Protein AF-X1JYZ8-F1 (afdb_monomer)

Sequence (135 aa):
DDIYIYSDSKQGFYNLKFRASNIRSWTINNLKQEKVLHQLKKQFTETPDASLYFVTQSSCPIFGEVLPRGSSCTSREELEIVLKANKYIEEWNKLQDLLGFSDDEMLRFAKQVKFKHVIDTEEIKDLTVQKLQGA

pLDDT: mean 82.48, std 16.53, range [41.22, 97.25]

Structure (mmCIF, N/CA/C/O backbone):
data_AF-X1JYZ8-F1
#
_entry.id   AF-X1JYZ8-F1
#
loop_
_atom_site.group_PDB
_atom_site.id
_atom_site.type_symbol
_atom_site.label_atom_id
_atom_site.label_alt_id
_atom_site.label_comp_id
_atom_site.label_asym_id
_atom_site.label_entity_id
_atom_site.label_seq_id
_atom_site.pdbx_PDB_ins_code
_atom_site.Cartn_x
_atom_site.Cartn_y
_atom_site.Cartn_z
_atom_site.occupancy
_atom_site.B_iso_or_equiv
_atom_site.auth_seq_id
_atom_site.auth_comp_id
_atom_site.auth_asym_id
_atom_site.auth_atom_id
_atom_site.pdbx_PDB_model_num
ATOM 1 N N . ASP A 1 1 ? -1.926 -5.231 -18.100 1.00 48.00 1 ASP A N 1
ATOM 2 C CA . ASP A 1 1 ? -2.409 -6.617 -18.052 1.00 48.00 1 ASP A CA 1
ATOM 3 C C . ASP A 1 1 ? -2.679 -6.985 -16.609 1.00 48.00 1 ASP A C 1
ATOM 5 O O . ASP A 1 1 ? -1.757 -6.964 -15.801 1.00 48.00 1 ASP A O 1
ATOM 9 N N . ASP A 1 2 ? -3.945 -7.227 -16.275 1.00 53.44 2 ASP A N 1
ATOM 10 C CA . ASP A 1 2 ? -4.348 -7.701 -14.951 1.00 53.44 2 ASP A CA 1
ATOM 11 C C . ASP A 1 2 ? -4.591 -9.211 -15.057 1.00 53.44 2 ASP A C 1
ATOM 13 O O . ASP A 1 2 ? -5.393 -9.649 -15.885 1.00 53.44 2 ASP A O 1
ATOM 17 N N . ILE A 1 3 ? -3.873 -10.014 -14.265 1.00 58.00 3 ILE A N 1
ATOM 18 C CA . ILE A 1 3 ? -4.079 -11.468 -14.212 1.00 58.00 3 ILE A CA 1
ATOM 19 C C . ILE A 1 3 ? -4.867 -11.807 -12.950 1.00 58.00 3 ILE A C 1
ATOM 21 O O . ILE A 1 3 ? -4.494 -11.440 -11.833 1.00 58.00 3 ILE A O 1
ATOM 25 N N . TYR A 1 4 ? -5.955 -12.542 -13.146 1.00 53.72 4 TYR A N 1
ATOM 26 C CA . TYR A 1 4 ? -6.809 -13.060 -12.088 1.00 53.72 4 TYR A CA 1
ATOM 27 C C . TYR A 1 4 ? -6.446 -14.524 -11.869 1.00 53.72 4 TYR A C 1
ATOM 29 O O . TYR A 1 4 ? -6.567 -15.331 -12.791 1.00 53.72 4 TYR A O 1
ATOM 37 N N . ILE A 1 5 ? -5.980 -14.867 -10.669 1.00 54.53 5 ILE A N 1
ATOM 38 C CA . ILE A 1 5 ? -5.666 -16.254 -10.322 1.00 54.53 5 ILE A CA 1
ATOM 39 C C . ILE A 1 5 ? -6.627 -16.696 -9.223 1.00 54.53 5 ILE A C 1
ATOM 41 O O . ILE A 1 5 ? -6.613 -16.160 -8.112 1.00 54.53 5 ILE A O 1
ATOM 45 N N . TYR A 1 6 ? -7.450 -17.692 -9.542 1.00 46.88 6 TYR A N 1
ATOM 46 C CA . TYR A 1 6 ? -8.181 -18.476 -8.556 1.00 46.88 6 TYR A CA 1
ATOM 47 C C . TYR A 1 6 ? -7.294 -19.654 -8.142 1.00 46.88 6 TYR A C 1
ATOM 49 O O . TYR A 1 6 ? -6.865 -20.435 -8.986 1.00 46.88 6 TYR A O 1
ATOM 57 N N . SER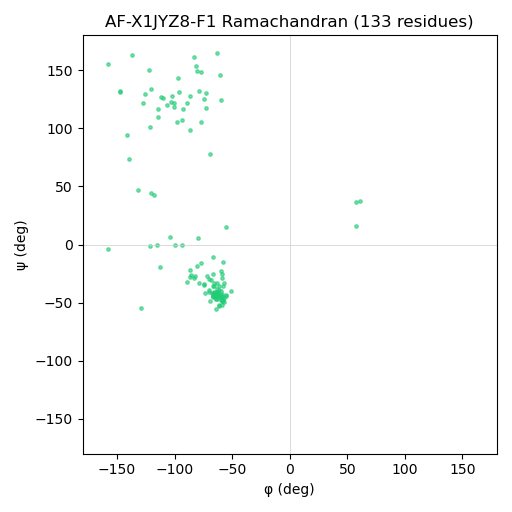 A 1 7 ? -6.992 -19.761 -6.849 1.00 41.22 7 SER A N 1
ATOM 58 C CA . SER A 1 7 ? -6.446 -20.982 -6.245 1.00 41.22 7 SER A CA 1
ATOM 59 C C . SER A 1 7 ? -7.385 -21.415 -5.125 1.00 41.2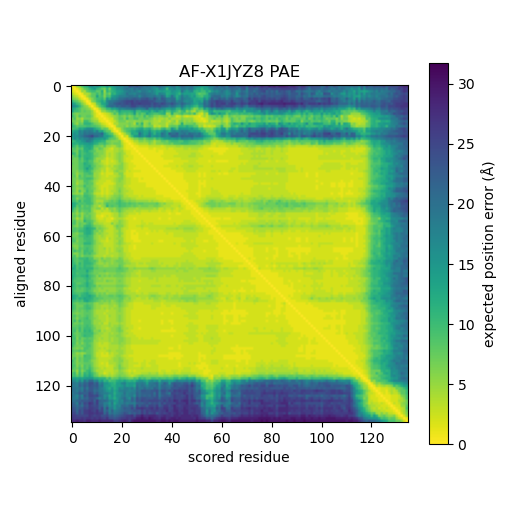2 7 SER A C 1
ATOM 61 O O . SER A 1 7 ? -8.022 -20.545 -4.527 1.00 41.22 7 SER A O 1
ATOM 63 N N . ASP A 1 8 ? -7.461 -22.721 -4.858 1.00 42.22 8 ASP A N 1
ATOM 64 C CA . ASP A 1 8 ? -8.522 -23.462 -4.139 1.00 42.22 8 ASP A CA 1
ATOM 65 C C . ASP A 1 8 ? -8.898 -23.012 -2.704 1.00 42.22 8 ASP A C 1
ATOM 67 O O . ASP A 1 8 ? -9.589 -23.728 -1.985 1.00 42.22 8 ASP A O 1
ATOM 71 N N . SER A 1 9 ? -8.501 -21.823 -2.247 1.00 55.47 9 SER A N 1
ATOM 72 C CA . SER A 1 9 ? -9.090 -21.182 -1.058 1.00 55.47 9 SER A CA 1
ATOM 73 C C . SER A 1 9 ? -8.925 -19.655 -0.954 1.00 55.47 9 SER A C 1
ATOM 75 O O . SER A 1 9 ? -9.461 -19.075 -0.011 1.00 55.47 9 SER A O 1
ATOM 77 N N . LYS A 1 10 ? -8.214 -18.967 -1.869 1.00 59.41 10 LYS A N 1
ATOM 78 C CA . LYS A 1 10 ? -8.002 -17.501 -1.802 1.00 59.41 10 LYS A CA 1
ATOM 79 C C . LYS A 1 10 ? -7.904 -16.864 -3.190 1.00 59.41 10 LYS A C 1
ATOM 81 O O . LYS A 1 10 ? -7.147 -17.328 -4.044 1.00 59.41 10 LYS A O 1
ATOM 86 N N . GLN A 1 11 ? -8.644 -15.772 -3.388 1.00 72.31 11 GLN A N 1
ATOM 87 C CA . GLN A 1 11 ? -8.624 -14.972 -4.614 1.00 72.31 11 GLN A CA 1
ATOM 88 C C . GLN A 1 11 ? -7.390 -14.056 -4.628 1.00 72.31 11 GLN A C 1
ATOM 90 O O . GLN A 1 11 ? -7.087 -13.394 -3.632 1.00 72.31 11 GLN A O 1
ATOM 95 N N . GLY A 1 12 ? -6.654 -14.038 -5.742 1.00 73.25 12 GLY A N 1
ATOM 96 C CA . GLY A 1 12 ? -5.473 -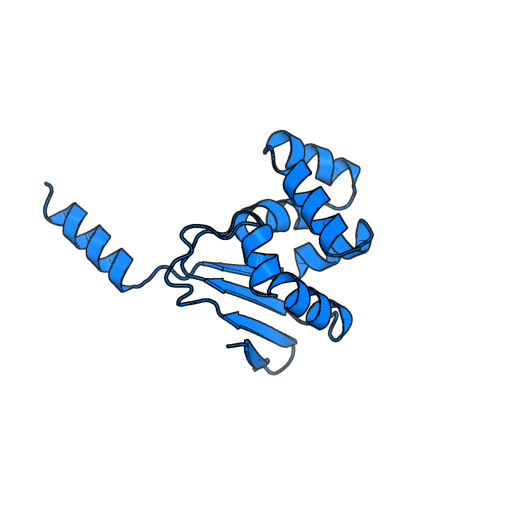13.195 -5.924 1.00 73.25 12 GLY A CA 1
ATOM 97 C C . GLY A 1 12 ? -5.582 -12.329 -7.176 1.00 73.25 12 GLY A C 1
ATOM 98 O O . GLY A 1 12 ? -5.837 -12.846 -8.265 1.00 73.25 12 GLY A O 1
ATOM 99 N N . PHE A 1 13 ? -5.343 -11.027 -7.033 1.00 77.38 13 PHE A N 1
ATOM 100 C CA . PHE A 1 13 ? -5.329 -10.078 -8.147 1.00 77.38 13 PHE A CA 1
ATOM 101 C C . PHE A 1 13 ? -3.908 -9.602 -8.413 1.00 77.38 13 PHE A C 1
ATOM 103 O O . PHE A 1 13 ? -3.244 -9.114 -7.504 1.00 77.38 13 PHE A O 1
ATOM 110 N N . TYR A 1 14 ? -3.440 -9.733 -9.652 1.00 77.25 14 TYR A N 1
ATOM 111 C CA . TYR A 1 14 ? -2.081 -9.368 -10.039 1.00 77.25 14 TYR A CA 1
ATOM 112 C C . TYR A 1 14 ? -2.101 -8.203 -11.021 1.00 77.25 14 TYR A C 1
ATOM 114 O O . TYR A 1 14 ? -2.471 -8.370 -12.181 1.00 77.25 14 TYR A O 1
ATOM 122 N N . ASN A 1 15 ? -1.650 -7.036 -10.565 1.00 76.12 15 ASN A N 1
ATOM 123 C CA . ASN A 1 15 ? -1.382 -5.888 -11.420 1.00 76.12 15 ASN A CA 1
ATOM 124 C C . ASN A 1 15 ? 0.050 -6.006 -11.958 1.00 76.12 15 ASN A C 1
ATOM 126 O O . ASN A 1 15 ? 1.022 -5.727 -11.243 1.00 76.12 15 ASN A O 1
ATOM 130 N N . LEU A 1 16 ? 0.181 -6.498 -13.193 1.00 74.69 16 LEU A N 1
ATOM 131 C CA . LEU A 1 16 ? 1.477 -6.729 -13.822 1.00 74.69 16 LEU A CA 1
ATOM 132 C C . LEU A 1 16 ? 1.896 -5.504 -14.636 1.00 74.69 16 LEU A C 1
ATOM 134 O O . LEU A 1 16 ? 1.284 -5.156 -15.649 1.00 74.69 16 LEU A O 1
ATOM 138 N N . LYS A 1 17 ? 3.004 -4.884 -14.228 1.00 77.81 17 LYS A N 1
ATOM 139 C CA . LYS A 1 17 ? 3.668 -3.795 -14.956 1.00 77.81 17 LYS A CA 1
ATOM 140 C C . LYS A 1 17 ? 5.108 -4.172 -15.321 1.00 77.81 17 LYS A C 1
ATOM 142 O O . LYS A 1 17 ? 6.034 -3.379 -15.182 1.00 77.81 17 LYS A O 1
ATOM 147 N N . PHE A 1 18 ? 5.281 -5.402 -15.811 1.00 59.25 18 PHE A N 1
ATOM 148 C CA . PHE A 1 18 ? 6.572 -6.022 -16.142 1.00 59.25 18 PHE A CA 1
ATOM 149 C C . PHE A 1 18 ? 7.384 -5.258 -17.207 1.00 59.25 18 PHE A C 1
ATOM 151 O O . PHE A 1 18 ? 8.598 -5.371 -17.234 1.00 59.25 18 PHE A O 1
ATOM 158 N N . ARG A 1 19 ? 6.738 -4.444 -18.056 1.00 52.59 19 ARG A N 1
ATOM 159 C CA . ARG A 1 19 ? 7.389 -3.639 -19.108 1.00 52.59 19 ARG A CA 1
ATOM 160 C C . ARG A 1 19 ? 6.922 -2.186 -19.114 1.00 52.59 19 ARG A C 1
ATOM 162 O O . ARG A 1 19 ? 6.578 -1.651 -20.167 1.00 52.59 19 ARG A O 1
ATOM 169 N N . ALA A 1 20 ? 6.868 -1.526 -17.959 1.00 58.78 20 ALA A N 1
ATOM 170 C CA . ALA A 1 20 ? 6.731 -0.070 -17.953 1.00 58.78 20 ALA A CA 1
ATOM 171 C C . ALA A 1 20 ? 8.041 0.553 -18.472 1.00 58.78 20 ALA A C 1
ATOM 173 O O . ALA A 1 20 ? 8.883 0.986 -17.691 1.00 58.78 20 ALA A O 1
ATOM 174 N N . SER A 1 21 ? 8.230 0.539 -19.797 1.00 55.38 21 SER A N 1
ATOM 175 C CA . SER A 1 21 ? 9.523 0.658 -20.493 1.00 55.38 21 SER A CA 1
ATOM 176 C C . SER A 1 21 ? 10.322 1.927 -20.183 1.00 55.38 21 SER A C 1
ATOM 178 O O . SER A 1 21 ? 11.513 1.976 -20.465 1.00 55.38 21 SER A O 1
ATOM 180 N N . ASN A 1 22 ? 9.691 2.939 -19.579 1.00 67.69 22 ASN A N 1
ATOM 181 C CA . ASN A 1 22 ? 10.307 4.233 -19.286 1.00 67.69 22 ASN A CA 1
ATOM 182 C C . ASN A 1 22 ? 10.303 4.597 -17.786 1.00 67.69 22 ASN A C 1
ATOM 184 O O . ASN A 1 22 ? 10.797 5.663 -17.418 1.00 67.69 22 ASN A O 1
ATOM 188 N N . ILE A 1 23 ? 9.745 3.758 -16.903 1.00 76.62 23 ILE A N 1
ATOM 189 C CA . ILE A 1 23 ? 9.641 4.065 -15.469 1.00 76.62 23 ILE A CA 1
ATOM 190 C C . ILE A 1 23 ? 10.795 3.387 -14.732 1.00 76.62 23 ILE A C 1
ATOM 192 O O . ILE A 1 23 ? 10.768 2.184 -14.506 1.00 76.62 23 ILE A O 1
ATOM 196 N N . ARG A 1 24 ? 11.802 4.159 -14.308 1.00 80.75 24 ARG A N 1
ATOM 197 C CA . ARG A 1 24 ? 12.906 3.643 -13.468 1.00 80.75 24 ARG A CA 1
ATOM 198 C C . ARG A 1 24 ? 12.479 3.394 -12.018 1.00 80.75 24 ARG A C 1
ATOM 200 O O . ARG A 1 24 ? 12.967 2.477 -11.362 1.00 80.75 24 ARG A O 1
ATOM 207 N N . SER A 1 25 ? 11.566 4.221 -11.517 1.00 87.50 25 SER A N 1
ATOM 208 C CA . SER A 1 25 ? 11.013 4.119 -10.171 1.00 87.50 25 SER A CA 1
ATOM 209 C C . SER A 1 25 ? 9.567 4.597 -10.167 1.00 87.50 25 SER A C 1
ATOM 211 O O . SER A 1 25 ? 9.248 5.654 -10.711 1.00 87.50 25 SER A O 1
ATOM 213 N N . TRP A 1 26 ? 8.685 3.806 -9.570 1.00 91.50 26 TRP A N 1
ATOM 214 C CA . TRP A 1 26 ? 7.270 4.105 -9.442 1.00 91.50 26 TRP A CA 1
ATOM 215 C C . TRP A 1 26 ? 7.037 5.132 -8.342 1.00 91.50 26 TRP A C 1
ATOM 217 O O . TRP A 1 26 ? 7.060 4.810 -7.152 1.00 91.50 26 TRP A O 1
ATOM 227 N N . THR A 1 27 ? 6.751 6.363 -8.756 1.00 92.50 27 THR A N 1
ATOM 228 C CA . THR A 1 27 ? 6.245 7.407 -7.861 1.00 92.50 27 THR A CA 1
ATOM 229 C C . THR A 1 27 ? 4.730 7.282 -7.676 1.00 92.50 27 THR A C 1
ATOM 231 O O . THR A 1 27 ? 4.040 6.703 -8.520 1.00 92.50 27 THR A O 1
ATOM 234 N N . ILE A 1 28 ? 4.179 7.894 -6.619 1.00 93.38 28 ILE A N 1
ATOM 235 C CA . ILE A 1 28 ? 2.720 8.005 -6.418 1.00 93.38 28 ILE A CA 1
ATOM 236 C C . ILE A 1 28 ? 2.025 8.561 -7.674 1.00 93.38 28 ILE A C 1
ATOM 238 O O . ILE A 1 28 ? 0.971 8.068 -8.075 1.00 93.38 28 ILE A O 1
ATOM 242 N N . ASN A 1 29 ? 2.635 9.549 -8.335 1.00 91.38 29 ASN A N 1
ATOM 243 C CA . ASN A 1 29 ? 2.082 10.152 -9.545 1.00 91.38 29 ASN A CA 1
ATOM 244 C C . ASN A 1 29 ? 1.994 9.146 -10.695 1.00 91.38 29 ASN A C 1
ATOM 246 O O . ASN A 1 29 ? 0.956 9.073 -11.350 1.00 91.38 29 ASN A O 1
ATOM 250 N N . ASN A 1 30 ? 3.033 8.334 -10.909 1.00 91.75 30 ASN A N 1
ATOM 251 C CA . ASN A 1 30 ? 2.998 7.305 -11.949 1.00 91.75 30 ASN A CA 1
ATOM 252 C C . ASN A 1 30 ? 1.957 6.229 -11.635 1.00 91.75 30 ASN A C 1
ATOM 254 O O . ASN A 1 30 ? 1.199 5.837 -12.515 1.00 91.75 30 ASN A O 1
ATOM 258 N N . LEU A 1 31 ? 1.856 5.807 -10.371 1.00 92.56 31 LEU A N 1
ATOM 259 C CA . LEU A 1 31 ? 0.845 4.840 -9.935 1.00 92.56 31 LEU A CA 1
ATOM 260 C C . LEU A 1 31 ? -0.586 5.358 -10.137 1.00 92.56 31 LEU A C 1
ATOM 262 O O . LEU A 1 31 ? -1.482 4.585 -10.481 1.00 92.56 31 LEU A O 1
ATOM 266 N N . LYS A 1 32 ? -0.804 6.664 -9.951 1.00 91.31 32 LYS A N 1
ATOM 267 C CA . LYS A 1 32 ? -2.080 7.330 -10.235 1.00 91.31 32 LYS A CA 1
ATOM 268 C C . LYS A 1 32 ? -2.362 7.404 -11.738 1.00 91.31 32 LYS A C 1
ATOM 270 O O . LYS A 1 32 ? -3.458 7.042 -12.156 1.00 91.31 32 LYS A O 1
ATOM 275 N N . GLN A 1 33 ? -1.394 7.855 -12.538 1.00 90.19 33 GLN A N 1
ATOM 276 C CA . GLN A 1 33 ? -1.519 7.985 -13.998 1.00 90.19 33 GLN A CA 1
ATOM 277 C C . GLN A 1 33 ? -1.836 6.641 -14.662 1.00 90.19 33 GLN A C 1
ATOM 279 O O . GLN A 1 33 ? -2.756 6.545 -15.469 1.00 90.19 33 GLN A O 1
ATOM 284 N N . GLU A 1 34 ? -1.139 5.590 -14.236 1.00 88.88 34 GLU A N 1
ATOM 285 C CA . GLU A 1 34 ? -1.310 4.218 -14.718 1.00 88.88 34 GLU A CA 1
ATOM 286 C C . GLU A 1 34 ? -2.513 3.494 -14.098 1.00 88.88 34 GLU A C 1
ATOM 288 O O . GLU A 1 34 ? -2.702 2.300 -14.333 1.00 88.88 34 GLU A O 1
ATOM 293 N N . LYS A 1 35 ? -3.317 4.206 -13.295 1.00 91.38 35 LYS A N 1
ATOM 294 C CA . LYS A 1 35 ? -4.522 3.719 -12.607 1.00 91.38 35 LYS A CA 1
ATOM 295 C C . LYS A 1 35 ? -4.292 2.526 -11.669 1.00 91.38 35 LYS A C 1
ATOM 297 O O . LYS A 1 35 ? -5.265 1.937 -11.206 1.00 91.38 35 LYS A O 1
ATOM 302 N N . VAL A 1 36 ? -3.044 2.230 -11.302 1.00 91.69 36 VAL A N 1
ATOM 303 C CA . VAL A 1 36 ? -2.680 1.124 -10.399 1.00 91.69 36 VAL A CA 1
ATOM 304 C C . VAL A 1 36 ? -3.363 1.292 -9.042 1.00 91.69 36 VAL A C 1
ATOM 306 O O . VAL A 1 36 ? -4.020 0.373 -8.562 1.00 91.69 36 VAL A O 1
ATOM 309 N N . LEU A 1 37 ? -3.280 2.490 -8.448 1.00 93.50 37 LEU A N 1
ATOM 310 C CA . LEU A 1 37 ? -3.918 2.768 -7.151 1.00 93.50 37 LEU A CA 1
ATOM 311 C C . LEU A 1 37 ? -5.439 2.607 -7.215 1.00 93.50 37 LEU A C 1
ATOM 313 O O . LEU A 1 37 ? -6.046 2.075 -6.292 1.00 93.50 37 LEU A O 1
ATOM 317 N N . HIS A 1 38 ? -6.051 3.039 -8.320 1.00 92.75 38 HIS A N 1
ATOM 318 C CA . HIS A 1 38 ? -7.491 2.923 -8.521 1.00 92.75 38 HIS A CA 1
ATOM 319 C C . HIS A 1 38 ? -7.930 1.458 -8.647 1.00 92.75 38 HIS A C 1
ATOM 321 O O . HIS A 1 38 ? -8.909 1.060 -8.023 1.00 92.75 38 HIS A O 1
ATOM 327 N N . GLN A 1 39 ? -7.190 0.650 -9.411 1.00 91.69 39 GLN A N 1
ATOM 328 C CA . GLN A 1 39 ? -7.468 -0.777 -9.577 1.00 91.69 39 GLN A CA 1
ATOM 329 C C . GLN A 1 39 ? -7.321 -1.538 -8.255 1.00 91.69 39 GLN A C 1
ATOM 331 O O . GLN A 1 39 ? -8.225 -2.283 -7.885 1.00 91.69 39 GLN A O 1
ATOM 336 N N . LEU A 1 40 ? -6.236 -1.296 -7.511 1.00 92.38 40 LEU A N 1
ATOM 337 C CA . LEU A 1 40 ? -6.019 -1.918 -6.202 1.00 92.38 40 LEU A CA 1
ATOM 338 C C . LEU A 1 40 ? -7.090 -1.496 -5.193 1.00 92.38 40 LEU A C 1
ATOM 340 O O . LEU A 1 40 ? -7.615 -2.347 -4.483 1.00 92.38 40 LEU A O 1
ATOM 344 N N . LYS A 1 41 ? -7.466 -0.209 -5.159 1.00 94.50 41 LYS A N 1
ATOM 345 C CA . LYS A 1 41 ? -8.577 0.273 -4.326 1.00 94.50 41 LYS A CA 1
ATOM 346 C C . LYS A 1 41 ? -9.872 -0.458 -4.658 1.00 94.50 41 LYS A C 1
ATOM 348 O O . LYS A 1 41 ? -10.542 -0.941 -3.756 1.00 94.50 41 LYS A O 1
ATOM 353 N N . LYS A 1 42 ? -10.214 -0.541 -5.945 1.00 93.38 42 LYS A N 1
ATOM 354 C CA . LYS A 1 42 ? -11.436 -1.205 -6.402 1.00 93.38 42 LYS A CA 1
ATOM 355 C C . LYS A 1 42 ? -11.466 -2.673 -5.961 1.00 93.38 42 LYS A C 1
ATOM 357 O O . LYS A 1 42 ? -12.443 -3.108 -5.362 1.00 93.38 42 LYS A O 1
ATOM 362 N N . GLN A 1 43 ? -10.374 -3.404 -6.184 1.00 91.69 43 GLN A N 1
ATOM 363 C CA . GLN A 1 43 ? -10.254 -4.812 -5.789 1.00 91.69 43 GLN A CA 1
ATOM 364 C C . GLN A 1 43 ? -10.313 -4.992 -4.266 1.00 91.69 43 GLN A C 1
ATOM 366 O O . GLN A 1 43 ? -11.001 -5.887 -3.785 1.00 91.69 43 GLN A O 1
ATOM 371 N N . PHE A 1 44 ? -9.664 -4.112 -3.502 1.00 93.12 44 PHE A N 1
ATOM 372 C CA . PHE A 1 44 ? -9.760 -4.091 -2.041 1.00 93.12 44 PHE A CA 1
ATOM 373 C C . PHE A 1 44 ? -11.211 -3.947 -1.566 1.00 93.12 44 PHE A C 1
ATOM 375 O O . PHE A 1 44 ? -11.655 -4.681 -0.689 1.00 93.12 44 PHE A O 1
ATOM 382 N N . THR A 1 45 ? -11.968 -3.026 -2.170 1.00 91.75 45 THR A N 1
ATOM 383 C CA . THR 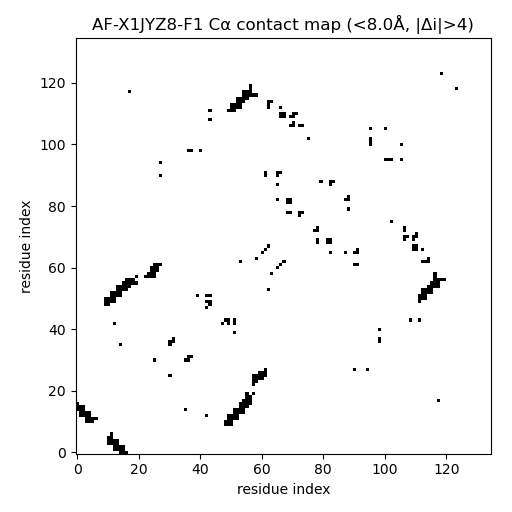A 1 45 ? -13.358 -2.767 -1.772 1.00 91.75 45 THR A CA 1
ATOM 384 C C . THR A 1 45 ? -14.334 -3.852 -2.222 1.00 91.75 45 THR A C 1
ATOM 386 O O . THR A 1 45 ? -15.295 -4.132 -1.513 1.00 91.75 45 THR A O 1
ATOM 389 N N . GLU A 1 46 ? -14.115 -4.458 -3.391 1.00 90.94 46 GLU A N 1
ATOM 390 C CA . GLU A 1 46 ? -15.016 -5.475 -3.955 1.00 90.94 46 GLU A CA 1
ATOM 391 C C . GLU A 1 46 ? -14.742 -6.874 -3.393 1.00 90.94 46 GLU A C 1
ATOM 393 O O . GLU A 1 46 ? -15.647 -7.702 -3.311 1.00 90.94 46 GLU A O 1
ATOM 398 N N . THR A 1 47 ? -13.497 -7.143 -3.000 1.00 88.38 47 THR A N 1
ATOM 399 C CA . THR A 1 47 ? -13.038 -8.461 -2.548 1.00 88.38 47 THR A CA 1
ATOM 400 C C . THR A 1 47 ? -12.097 -8.319 -1.349 1.00 88.38 47 THR A C 1
ATOM 402 O O . THR A 1 47 ? -10.888 -8.509 -1.481 1.00 88.38 47 THR A O 1
ATOM 405 N N . PRO A 1 48 ? -12.636 -7.992 -0.162 1.00 81.44 48 PRO A N 1
ATOM 406 C CA . PRO A 1 48 ? -11.841 -7.642 1.013 1.00 81.44 48 PRO A CA 1
ATOM 407 C C . PRO A 1 48 ? -11.011 -8.796 1.586 1.00 81.44 48 PRO A C 1
ATOM 409 O O . PRO A 1 48 ? -10.163 -8.545 2.427 1.00 81.44 48 PRO A O 1
ATOM 412 N N . ASP A 1 49 ? -11.206 -10.042 1.153 1.00 84.38 49 ASP A N 1
ATOM 413 C CA . ASP A 1 49 ? -10.378 -11.183 1.580 1.00 84.38 49 ASP A CA 1
ATOM 414 C C . ASP A 1 49 ? -9.297 -11.563 0.555 1.00 84.38 49 ASP A C 1
ATOM 416 O O . ASP A 1 49 ? -8.518 -12.501 0.761 1.00 84.38 49 ASP A O 1
ATOM 420 N N . ALA A 1 50 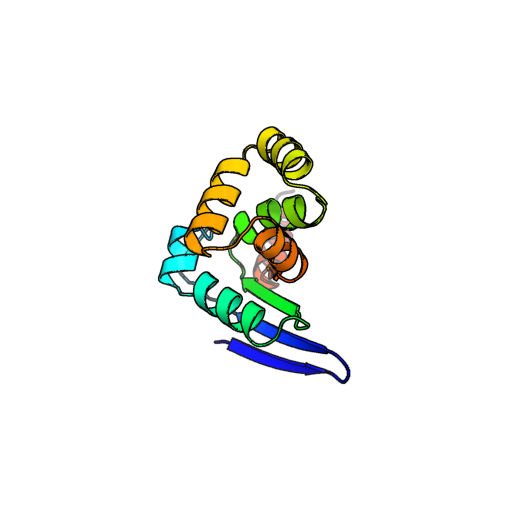? -9.237 -10.850 -0.572 1.00 85.50 50 ALA A N 1
ATOM 421 C CA . ALA A 1 50 ? -8.305 -11.155 -1.640 1.00 85.50 50 ALA A CA 1
ATOM 422 C C . ALA A 1 50 ? -6.898 -10.618 -1.366 1.00 85.50 50 ALA A C 1
ATOM 424 O O . ALA A 1 50 ? -6.688 -9.578 -0.745 1.00 85.50 50 ALA A O 1
ATOM 425 N N . SER A 1 51 ? -5.900 -11.328 -1.889 1.00 86.00 51 SER A N 1
ATOM 426 C CA . SER A 1 51 ? -4.524 -10.832 -1.913 1.00 86.00 51 SER A CA 1
ATOM 427 C C . SER A 1 51 ? -4.301 -9.978 -3.156 1.00 86.00 51 SER A C 1
ATOM 429 O O . SER A 1 51 ? -4.565 -10.420 -4.276 1.00 86.00 51 SER A O 1
ATOM 431 N N . LEU A 1 52 ? -3.788 -8.765 -2.966 1.00 91.31 52 LEU A N 1
ATOM 432 C CA . LEU A 1 52 ? -3.557 -7.814 -4.049 1.00 91.31 52 LEU A CA 1
ATOM 433 C C . LEU A 1 52 ? -2.061 -7.730 -4.331 1.00 91.31 52 LEU A C 1
ATOM 435 O O . LEU A 1 52 ? -1.287 -7.376 -3.450 1.00 91.31 52 LEU A O 1
ATOM 439 N N . TYR A 1 53 ? -1.631 -8.048 -5.543 1.00 88.12 53 TYR A N 1
ATOM 440 C CA . TYR A 1 53 ? -0.223 -8.073 -5.920 1.00 88.12 53 TYR A CA 1
ATOM 441 C C . TYR A 1 53 ? 0.092 -6.955 -6.904 1.00 88.12 53 TYR A C 1
ATOM 443 O O . TYR A 1 53 ? -0.508 -6.869 -7.974 1.00 88.12 53 TYR A O 1
ATOM 451 N N . PHE A 1 54 ? 1.098 -6.149 -6.575 1.00 90.38 54 PHE A N 1
ATOM 452 C CA . PHE A 1 54 ? 1.749 -5.266 -7.533 1.00 90.38 54 PHE A CA 1
ATOM 453 C C . PHE A 1 54 ? 3.090 -5.864 -7.950 1.00 90.38 54 PHE A C 1
ATOM 455 O O . PHE A 1 54 ? 3.940 -6.149 -7.099 1.00 90.38 54 PHE A O 1
ATOM 462 N N . VAL A 1 55 ? 3.266 -6.077 -9.255 1.00 87.38 55 VAL A N 1
ATOM 463 C CA . VAL A 1 55 ? 4.415 -6.802 -9.807 1.00 87.38 55 VAL A CA 1
ATOM 464 C C . VAL A 1 55 ? 5.097 -5.972 -10.888 1.00 87.38 55 VAL A C 1
ATOM 466 O O . VAL A 1 55 ? 4.479 -5.606 -11.889 1.00 87.38 55 VAL A O 1
ATOM 469 N N . THR A 1 56 ? 6.381 -5.679 -10.702 1.00 86.62 56 THR A N 1
ATOM 470 C CA . THR A 1 56 ? 7.168 -4.822 -11.606 1.00 86.62 56 THR A CA 1
ATOM 471 C C . THR A 1 56 ? 8.665 -5.096 -11.453 1.00 86.62 56 THR A C 1
ATOM 473 O O . THR A 1 56 ? 9.107 -5.536 -10.391 1.00 86.62 56 THR A O 1
ATOM 476 N N . GLN A 1 57 ? 9.441 -4.797 -12.497 1.00 84.00 57 GLN A N 1
ATOM 477 C CA . GLN A 1 57 ? 10.910 -4.778 -12.449 1.00 84.00 57 GLN A CA 1
ATOM 478 C C . GLN A 1 57 ? 11.459 -3.462 -11.880 1.00 84.00 57 GLN A C 1
ATOM 480 O O . GLN A 1 57 ? 12.532 -3.417 -11.291 1.00 84.00 57 GLN A O 1
ATOM 485 N N . SER A 1 58 ? 10.719 -2.364 -12.014 1.00 86.81 58 SER A N 1
ATOM 486 C CA . SER A 1 58 ? 11.134 -1.066 -11.478 1.00 86.81 58 SER A CA 1
ATOM 487 C C . SER A 1 58 ? 10.919 -0.981 -9.968 1.00 86.81 58 SER A C 1
ATOM 489 O O . SER A 1 58 ? 9.954 -1.538 -9.437 1.00 86.81 58 SER A O 1
ATOM 491 N N . SER A 1 59 ? 11.771 -0.217 -9.280 1.00 89.44 59 SER A N 1
ATOM 492 C CA . SER A 1 59 ? 11.597 0.040 -7.846 1.00 89.44 59 SER A CA 1
ATOM 493 C C . SER A 1 59 ? 10.261 0.734 -7.573 1.00 89.44 59 SER A C 1
ATOM 495 O O . SER A 1 59 ? 9.796 1.547 -8.371 1.00 89.44 59 SER A O 1
ATOM 497 N N . CYS A 1 60 ? 9.634 0.437 -6.439 1.00 92.56 60 CYS A N 1
ATOM 498 C CA . CYS A 1 60 ? 8.446 1.155 -5.995 1.00 92.56 60 CYS A CA 1
ATOM 499 C C . CYS A 1 60 ? 8.490 1.347 -4.478 1.00 92.56 60 CYS A C 1
ATOM 501 O O . CYS A 1 60 ? 8.047 0.459 -3.752 1.00 92.56 60 CYS A O 1
ATOM 503 N N . PRO A 1 61 ? 8.996 2.488 -3.979 1.00 93.94 61 PRO A N 1
ATOM 504 C CA . PRO A 1 61 ? 9.099 2.733 -2.540 1.00 93.94 61 PRO A CA 1
ATOM 505 C C . PRO A 1 61 ? 7.756 2.625 -1.808 1.00 93.94 61 PRO A C 1
ATOM 507 O O . PRO A 1 61 ? 7.704 2.138 -0.685 1.00 93.94 61 PRO A O 1
ATOM 510 N N . ILE A 1 62 ? 6.651 2.999 -2.462 1.00 95.69 62 ILE A N 1
ATOM 511 C CA . ILE A 1 62 ? 5.309 2.892 -1.879 1.00 95.69 62 ILE A CA 1
ATOM 512 C C . ILE A 1 62 ? 4.967 1.449 -1.496 1.00 95.69 62 ILE A C 1
ATOM 514 O O . ILE A 1 62 ? 4.587 1.189 -0.357 1.00 95.69 62 ILE A O 1
ATOM 518 N N . PHE A 1 63 ? 5.129 0.507 -2.425 1.00 94.75 63 PHE A N 1
ATOM 519 C CA . PHE A 1 63 ? 4.801 -0.898 -2.181 1.00 94.75 63 PHE A CA 1
ATOM 520 C C . PHE A 1 63 ? 5.944 -1.677 -1.518 1.00 94.75 63 PHE A C 1
ATOM 522 O O . PHE A 1 63 ? 5.682 -2.665 -0.839 1.00 94.75 63 PHE A O 1
ATOM 529 N N . GLY A 1 64 ? 7.193 -1.249 -1.709 1.00 93.31 64 GLY A N 1
ATOM 530 C CA . GLY A 1 64 ? 8.383 -1.916 -1.180 1.00 93.31 64 GLY A CA 1
ATOM 531 C C . GLY A 1 64 ? 8.771 -1.504 0.240 1.00 93.31 64 GLY A C 1
ATOM 532 O O . GLY A 1 64 ? 9.337 -2.318 0.956 1.00 93.31 64 GLY A O 1
ATOM 533 N N . GLU A 1 65 ? 8.445 -0.281 0.668 1.00 94.81 65 GLU A N 1
ATOM 534 C CA . GLU A 1 65 ? 8.873 0.262 1.967 1.00 94.81 65 GLU A CA 1
ATOM 535 C C . GLU A 1 65 ? 7.704 0.844 2.766 1.00 94.81 65 GLU A C 1
ATOM 537 O O . GLU A 1 65 ? 7.458 0.426 3.897 1.00 94.81 65 GLU A O 1
ATOM 542 N N . VAL A 1 66 ? 6.950 1.780 2.179 1.00 96.25 66 VAL A N 1
ATOM 543 C CA . VAL A 1 66 ? 5.933 2.564 2.902 1.00 96.25 66 VAL A CA 1
ATOM 544 C C . VAL A 1 66 ? 4.801 1.674 3.420 1.00 96.25 66 VAL A C 1
ATOM 546 O O . VAL A 1 66 ? 4.531 1.651 4.622 1.00 96.25 66 VAL A O 1
ATOM 549 N N . LEU A 1 67 ? 4.158 0.908 2.534 1.00 96.44 67 LEU A N 1
ATOM 550 C CA . LEU A 1 67 ? 3.055 0.028 2.919 1.00 96.44 67 LEU A CA 1
ATOM 551 C C . LEU A 1 67 ? 3.495 -1.128 3.827 1.00 96.44 67 LEU A C 1
ATOM 553 O O . LEU A 1 67 ? 2.832 -1.323 4.842 1.00 96.44 67 LEU A O 1
ATOM 557 N N . PRO A 1 68 ? 4.597 -1.860 3.559 1.00 95.50 68 PRO A N 1
ATOM 558 C CA . PRO A 1 68 ? 5.065 -2.905 4.467 1.00 95.50 68 PRO A CA 1
ATOM 559 C C . PRO A 1 68 ? 5.307 -2.402 5.893 1.00 95.50 68 PRO A C 1
ATOM 561 O O . PRO A 1 68 ? 4.843 -3.034 6.841 1.00 95.50 68 PRO A O 1
ATOM 564 N N . ARG A 1 69 ? 5.946 -1.236 6.054 1.00 95.31 69 ARG A N 1
ATOM 565 C CA . ARG A 1 69 ? 6.198 -0.636 7.374 1.00 95.31 69 ARG A CA 1
ATOM 566 C C . ARG A 1 69 ? 4.917 -0.208 8.076 1.00 95.31 69 ARG A C 1
ATOM 568 O O . ARG A 1 69 ? 4.762 -0.471 9.262 1.00 95.31 69 ARG A O 1
ATOM 575 N N . GLY A 1 70 ? 3.978 0.405 7.359 1.00 94.38 70 GLY A N 1
ATOM 576 C CA . GLY A 1 70 ? 2.678 0.733 7.947 1.00 94.38 70 GLY A CA 1
ATOM 577 C C . GLY A 1 70 ? 1.838 -0.510 8.258 1.00 94.38 70 GLY A C 1
ATOM 578 O O . GLY A 1 70 ? 1.094 -0.522 9.231 1.00 94.38 70 GLY A O 1
ATOM 579 N N . SER A 1 71 ? 1.992 -1.593 7.490 1.00 93.94 71 SER A N 1
ATOM 580 C CA . SER A 1 71 ? 1.233 -2.834 7.687 1.00 93.94 71 SER A CA 1
ATOM 581 C C . SER A 1 71 ? 1.560 -3.556 8.996 1.00 93.94 71 SER A C 1
ATOM 583 O O . SER A 1 71 ? 0.708 -4.284 9.508 1.00 93.94 71 SER A O 1
ATOM 585 N N . SER A 1 72 ? 2.761 -3.354 9.550 1.00 92.88 72 SER A N 1
ATOM 586 C CA . SER A 1 72 ? 3.131 -3.885 10.867 1.00 92.88 72 SER A CA 1
ATOM 587 C C . SER A 1 72 ? 2.531 -3.096 12.028 1.00 92.88 72 SER A C 1
ATOM 589 O O . SER A 1 72 ? 2.498 -3.615 13.138 1.00 92.88 72 SER A O 1
ATOM 591 N N . CYS A 1 73 ? 2.039 -1.881 11.783 1.00 94.06 73 CYS A N 1
ATOM 592 C CA . CYS A 1 73 ? 1.486 -1.030 12.826 1.00 94.06 73 CYS A CA 1
ATOM 593 C C . CYS A 1 73 ? 0.037 -1.405 13.166 1.00 94.06 73 CYS A C 1
ATOM 595 O O . CYS A 1 73 ? -0.731 -1.945 12.355 1.00 94.06 73 CYS A O 1
ATOM 597 N N . THR A 1 74 ? -0.336 -1.096 14.402 1.00 92.69 74 THR A N 1
ATOM 598 C CA . THR A 1 74 ? -1.660 -1.359 14.975 1.00 92.69 74 THR A CA 1
ATOM 599 C C . THR A 1 74 ? -2.442 -0.086 15.272 1.00 92.69 74 THR A C 1
ATOM 601 O O . THR A 1 74 ? -3.666 -0.143 15.355 1.00 92.69 74 THR A O 1
ATOM 604 N N . SER A 1 75 ? -1.761 1.058 15.373 1.00 91.94 75 SER A N 1
ATOM 605 C CA . SER A 1 75 ? -2.369 2.367 15.602 1.00 91.94 75 SER A CA 1
ATOM 606 C C . SER A 1 75 ? -1.741 3.450 14.725 1.00 91.94 75 SER A C 1
ATOM 608 O O . SER A 1 75 ? -0.631 3.299 14.202 1.00 91.94 75 SER A O 1
ATOM 610 N N . ARG A 1 76 ? -2.449 4.578 14.596 1.00 92.38 76 ARG A N 1
ATOM 611 C CA . ARG A 1 76 ? -1.942 5.773 13.914 1.00 92.38 76 ARG A CA 1
ATOM 612 C C . ARG A 1 76 ? -0.669 6.314 14.568 1.00 92.38 76 ARG A C 1
ATOM 614 O O . ARG A 1 76 ? 0.257 6.711 13.871 1.00 92.38 76 ARG A O 1
ATOM 621 N N . GLU A 1 77 ? -0.606 6.307 15.894 1.00 94.38 77 GLU A N 1
ATOM 622 C CA . GLU A 1 77 ? 0.542 6.807 16.661 1.00 94.38 77 GLU A CA 1
ATOM 623 C C . GLU A 1 77 ? 1.804 5.980 16.386 1.00 94.38 77 GLU A C 1
ATOM 625 O O . GLU A 1 77 ? 2.863 6.535 16.089 1.00 94.38 77 GLU A O 1
ATOM 630 N N . GLU A 1 78 ? 1.681 4.649 16.413 1.00 94.44 78 GLU A N 1
ATOM 631 C CA . GLU A 1 78 ? 2.772 3.731 16.079 1.00 94.44 78 GLU A CA 1
ATOM 632 C C . GLU A 1 78 ? 3.242 3.942 14.634 1.00 94.44 78 GLU A C 1
ATOM 634 O O . GLU A 1 78 ? 4.442 4.050 14.368 1.00 94.44 78 GLU A O 1
ATOM 639 N N . LEU A 1 79 ? 2.287 4.072 13.709 1.00 95.44 79 LEU A N 1
ATOM 640 C CA . LEU A 1 79 ? 2.556 4.335 12.302 1.00 95.44 79 LEU A CA 1
ATOM 641 C C . LEU A 1 79 ? 3.340 5.631 12.099 1.00 95.44 79 LEU A C 1
ATOM 643 O O . LEU A 1 79 ? 4.316 5.658 11.345 1.00 95.44 79 LEU A O 1
ATOM 647 N N . GLU A 1 80 ? 2.954 6.703 12.786 1.00 94.31 80 GLU A N 1
ATOM 648 C CA . GLU A 1 80 ? 3.673 7.966 12.700 1.00 94.31 80 GLU A CA 1
ATOM 649 C C . GLU A 1 80 ? 5.106 7.847 13.197 1.00 94.31 80 GLU A C 1
ATOM 651 O O . GLU A 1 80 ? 6.005 8.360 12.535 1.00 94.31 80 GLU A O 1
ATOM 656 N N . ILE A 1 81 ? 5.341 7.156 14.313 1.00 94.94 81 ILE A N 1
ATOM 657 C CA . ILE A 1 81 ? 6.690 6.943 14.848 1.00 94.94 81 ILE A CA 1
ATOM 658 C C . ILE A 1 81 ? 7.545 6.172 13.834 1.00 94.94 81 ILE A C 1
ATOM 660 O O . ILE A 1 81 ? 8.627 6.633 13.456 1.00 94.94 81 ILE A O 1
ATOM 664 N N . VAL A 1 82 ? 7.044 5.030 13.348 1.00 95.50 82 VAL A N 1
ATOM 665 C CA . VAL A 1 82 ? 7.767 4.151 12.417 1.00 95.50 82 VAL A CA 1
ATOM 666 C C . VAL A 1 82 ? 8.074 4.871 11.105 1.00 95.50 82 VAL A C 1
ATOM 668 O O . VAL A 1 82 ? 9.210 4.830 10.623 1.00 95.50 82 VAL A O 1
ATOM 671 N N . LEU A 1 83 ? 7.095 5.558 10.517 1.00 94.75 83 LEU A N 1
ATOM 672 C CA . LEU A 1 83 ? 7.277 6.197 9.216 1.00 94.75 83 LEU A CA 1
ATOM 673 C C . LEU A 1 83 ? 8.036 7.525 9.303 1.00 94.75 83 LEU A C 1
ATOM 675 O O . LEU A 1 83 ? 8.812 7.812 8.392 1.00 94.75 83 LEU A O 1
ATOM 679 N N . LYS A 1 84 ? 7.901 8.316 10.381 1.00 94.06 84 LYS A N 1
ATOM 680 C CA . LYS A 1 84 ? 8.715 9.534 10.584 1.00 94.06 84 LYS A CA 1
ATOM 681 C C . LYS A 1 84 ? 10.194 9.189 10.721 1.00 94.06 84 LYS A C 1
ATOM 683 O O . LYS A 1 84 ? 11.019 9.828 10.071 1.00 94.06 84 LYS A O 1
ATOM 688 N N . ALA A 1 85 ? 10.527 8.143 11.482 1.00 92.50 85 ALA A N 1
ATOM 689 C CA . ALA A 1 85 ? 11.909 7.682 11.640 1.00 92.50 85 ALA A CA 1
ATOM 690 C C . ALA A 1 85 ? 12.566 7.294 10.301 1.00 92.50 85 ALA A C 1
ATOM 692 O O . ALA A 1 85 ? 13.774 7.450 10.135 1.00 92.50 85 ALA A O 1
ATOM 693 N N . ASN A 1 86 ? 11.765 6.843 9.330 1.00 91.88 86 ASN A N 1
ATOM 694 C CA . ASN A 1 86 ? 12.222 6.427 8.002 1.00 91.88 86 ASN A CA 1
ATOM 695 C C . ASN A 1 86 ? 11.937 7.460 6.893 1.00 91.88 86 ASN A 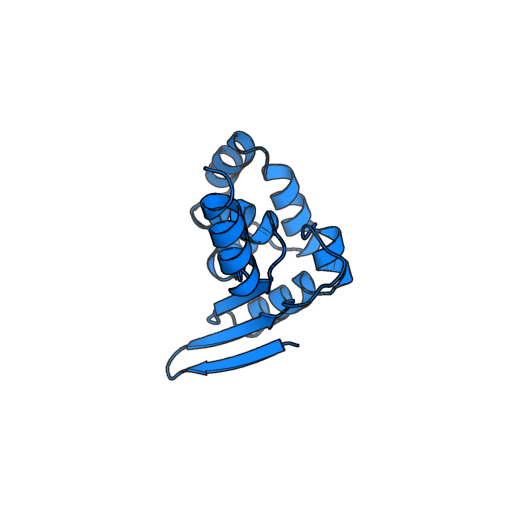C 1
ATOM 697 O O . ASN A 1 86 ? 12.186 7.173 5.727 1.00 91.88 86 ASN A O 1
ATOM 701 N N . LYS A 1 87 ? 11.447 8.662 7.237 1.00 94.62 87 LYS A N 1
ATOM 702 C CA . LYS A 1 87 ? 11.080 9.735 6.289 1.00 94.62 87 LYS A CA 1
ATOM 703 C C . LYS A 1 87 ? 10.021 9.331 5.244 1.00 94.62 87 LYS A C 1
ATOM 705 O O . LYS A 1 87 ? 10.096 9.777 4.108 1.00 94.62 87 LYS A O 1
ATOM 710 N N . TYR A 1 88 ? 9.041 8.512 5.633 1.00 95.62 88 TYR A N 1
ATOM 711 C CA . TYR A 1 88 ? 7.975 8.000 4.750 1.00 95.62 88 TYR A CA 1
ATOM 712 C C . TYR A 1 88 ? 6.559 8.471 5.108 1.00 95.62 88 TYR A C 1
ATOM 714 O O . TYR A 1 88 ? 5.580 8.072 4.472 1.00 95.62 88 TYR A O 1
ATOM 722 N N . ILE A 1 89 ? 6.413 9.273 6.166 1.00 96.06 89 ILE A N 1
ATOM 723 C CA . ILE A 1 89 ? 5.088 9.660 6.664 1.00 96.06 89 ILE A CA 1
ATOM 724 C C . ILE A 1 89 ? 4.321 10.537 5.665 1.00 96.06 89 ILE A C 1
ATOM 726 O O . ILE A 1 89 ? 3.101 10.434 5.557 1.00 96.06 89 ILE A O 1
ATOM 730 N N . GLU A 1 90 ? 5.019 11.378 4.900 1.00 96.00 90 GLU A N 1
ATOM 731 C CA . GLU A 1 90 ? 4.371 12.225 3.901 1.00 96.00 90 GLU A CA 1
ATOM 732 C C . GLU A 1 90 ? 3.839 11.406 2.728 1.00 96.00 90 GLU A C 1
ATOM 734 O O . GLU A 1 90 ? 2.745 11.671 2.237 1.00 96.00 90 GLU A O 1
ATOM 739 N N . GLU A 1 91 ? 4.595 10.411 2.270 1.00 96.00 91 GLU A N 1
ATOM 740 C CA . GLU A 1 91 ? 4.190 9.478 1.225 1.00 96.00 91 GLU A CA 1
ATOM 741 C C . GLU A 1 91 ? 2.971 8.667 1.655 1.00 96.00 91 GLU A C 1
ATOM 743 O O . GLU A 1 91 ? 2.055 8.484 0.854 1.00 96.00 91 GLU A O 1
ATOM 748 N N . TRP A 1 92 ? 2.936 8.228 2.916 1.00 97.06 92 TRP A N 1
ATOM 749 C CA . TRP A 1 92 ? 1.771 7.558 3.486 1.00 97.06 92 TRP A CA 1
ATOM 750 C C . TRP A 1 92 ? 0.540 8.462 3.478 1.00 97.06 92 TRP A C 1
ATOM 752 O O . TRP A 1 92 ? -0.486 8.070 2.930 1.00 97.06 92 TRP A O 1
ATOM 762 N N . ASN A 1 93 ? 0.649 9.679 4.019 1.00 96.50 93 ASN A N 1
ATOM 763 C CA . ASN A 1 93 ? -0.472 10.622 4.073 1.00 96.50 93 ASN A CA 1
ATOM 764 C C . ASN A 1 93 ? -0.978 10.965 2.661 1.00 96.50 93 ASN A C 1
ATOM 766 O O . ASN A 1 93 ? -2.171 10.877 2.395 1.00 96.50 93 ASN A O 1
ATOM 770 N N . LYS A 1 94 ? -0.072 11.242 1.712 1.00 96.69 94 LYS A N 1
ATOM 771 C CA . LYS A 1 94 ? -0.432 11.491 0.303 1.00 96.69 94 LYS A CA 1
ATOM 772 C C . LYS A 1 94 ? -1.170 10.303 -0.313 1.00 96.69 94 LYS A C 1
ATOM 774 O O . LYS A 1 94 ? -2.126 10.490 -1.062 1.00 96.69 94 LYS A O 1
ATOM 779 N N . LEU A 1 95 ? -0.712 9.081 -0.041 1.00 97.12 95 LEU A N 1
ATOM 780 C CA . LEU A 1 95 ? -1.353 7.869 -0.539 1.00 97.12 95 LEU A CA 1
ATOM 781 C C . LEU A 1 95 ? -2.743 7.674 0.078 1.00 97.12 95 LEU A C 1
ATOM 783 O O . LEU A 1 95 ? -3.687 7.376 -0.652 1.00 97.12 95 LEU A O 1
ATOM 787 N N . GLN A 1 96 ? -2.867 7.874 1.388 1.00 97.25 96 GLN A N 1
ATOM 788 C CA . GLN A 1 96 ? -4.124 7.796 2.124 1.00 97.25 96 GLN A CA 1
ATOM 789 C C . GLN A 1 96 ? -5.153 8.794 1.581 1.00 97.25 96 GLN A C 1
ATOM 791 O O . GLN A 1 96 ? -6.268 8.392 1.252 1.00 97.25 96 GLN A O 1
ATOM 796 N N . ASP A 1 97 ? -4.754 10.053 1.384 1.00 96.69 97 ASP A N 1
ATOM 797 C CA . ASP A 1 97 ? -5.607 11.104 0.820 1.00 96.69 97 ASP A CA 1
ATOM 798 C C . ASP A 1 97 ? -6.070 10.757 -0.601 1.00 96.69 97 ASP A C 1
ATOM 800 O O . ASP A 1 97 ? -7.242 10.908 -0.947 1.00 96.69 97 ASP A O 1
ATOM 804 N N . LEU A 1 98 ? -5.165 10.241 -1.440 1.00 95.56 98 LEU A N 1
ATOM 805 C CA . LEU A 1 98 ? -5.489 9.835 -2.811 1.00 95.56 98 LEU A CA 1
ATOM 806 C C . LEU A 1 98 ? -6.452 8.650 -2.871 1.00 95.56 98 LEU A C 1
ATOM 808 O O . LEU A 1 98 ? -7.272 8.565 -3.789 1.00 95.56 98 LEU A O 1
ATOM 812 N N . LEU A 1 99 ? -6.327 7.719 -1.929 1.00 95.94 99 LEU A N 1
ATOM 813 C CA . LEU A 1 99 ? -7.226 6.582 -1.805 1.00 95.94 99 LEU A CA 1
ATOM 814 C C . LEU A 1 99 ? -8.522 6.962 -1.083 1.00 95.94 99 LEU A C 1
ATOM 816 O O . LEU A 1 99 ? -9.514 6.259 -1.256 1.00 95.94 99 LEU A O 1
ATOM 820 N N . GLY A 1 100 ? -8.560 8.077 -0.350 1.00 96.50 100 GLY A N 1
ATOM 821 C CA . GLY A 1 100 ? -9.711 8.510 0.439 1.00 96.50 100 GLY A CA 1
ATOM 822 C C . GLY A 1 100 ? -10.079 7.505 1.530 1.00 96.50 100 GLY A C 1
ATOM 823 O O . GLY A 1 100 ? -11.261 7.237 1.724 1.00 96.50 100 GLY A O 1
ATOM 824 N N . PHE A 1 101 ? -9.075 6.890 2.156 1.00 96.38 101 PHE A N 1
ATOM 825 C CA . PHE A 1 101 ? -9.252 5.896 3.214 1.00 96.38 101 PHE A CA 1
ATOM 826 C C . PHE A 1 101 ? -9.113 6.528 4.599 1.00 96.38 101 PHE A C 1
ATOM 828 O O . PHE A 1 101 ? -8.252 7.379 4.833 1.00 96.38 101 PHE A O 1
ATOM 835 N N . SER A 1 102 ? -9.925 6.052 5.540 1.00 95.81 102 SER A N 1
ATOM 836 C CA . SER A 1 102 ? -9.670 6.229 6.972 1.00 95.81 102 SER A CA 1
ATOM 837 C C . SER A 1 102 ? -8.372 5.524 7.389 1.00 95.81 102 SER A C 1
ATOM 839 O O . SER A 1 102 ? -7.849 4.680 6.657 1.00 95.81 102 SER A O 1
ATOM 841 N N . ASP A 1 103 ? -7.841 5.849 8.570 1.00 94.25 103 ASP A N 1
ATOM 842 C CA . ASP A 1 103 ? -6.625 5.203 9.086 1.00 94.25 103 ASP A CA 1
ATOM 843 C C . ASP A 1 103 ? -6.774 3.671 9.150 1.00 94.25 103 ASP A C 1
ATOM 845 O O . ASP A 1 103 ? -5.887 2.940 8.703 1.00 94.25 103 ASP A O 1
ATOM 849 N N . ASP A 1 104 ? -7.925 3.180 9.617 1.00 93.81 104 ASP A N 1
ATOM 850 C CA . ASP A 1 104 ? -8.210 1.745 9.720 1.00 93.81 104 ASP A CA 1
ATOM 851 C C . ASP A 1 104 ? -8.270 1.059 8.350 1.00 93.81 104 ASP A C 1
ATOM 853 O 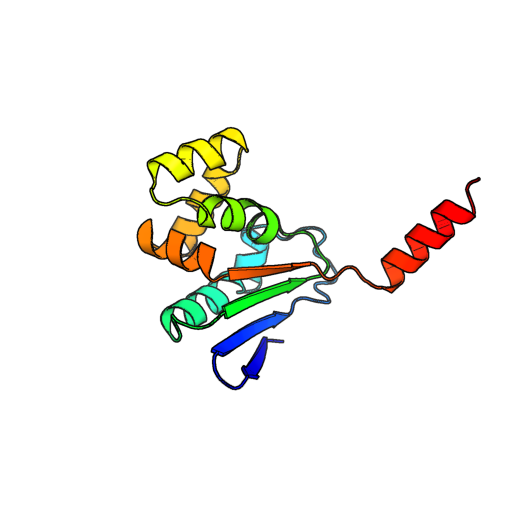O . ASP A 1 104 ? -7.700 -0.020 8.157 1.00 93.81 104 ASP A O 1
ATOM 857 N N . GLU A 1 105 ? -8.945 1.677 7.378 1.00 95.19 105 GLU A N 1
ATOM 858 C CA . GLU A 1 105 ? -8.998 1.169 6.005 1.00 95.19 105 GLU A CA 1
ATOM 859 C C . GLU A 1 105 ? -7.609 1.149 5.374 1.00 95.19 105 GLU A C 1
ATOM 861 O O . GLU A 1 105 ? -7.238 0.164 4.736 1.00 95.19 105 GLU A O 1
ATOM 866 N N . MET A 1 106 ? -6.815 2.196 5.600 1.00 96.12 106 MET A N 1
ATOM 867 C CA . MET A 1 106 ? -5.470 2.313 5.056 1.00 96.12 106 MET A CA 1
ATOM 868 C C . MET A 1 106 ? -4.526 1.250 5.638 1.00 96.12 106 MET A C 1
ATOM 870 O O . MET A 1 106 ? -3.769 0.619 4.896 1.00 96.12 106 MET A O 1
ATOM 874 N N . LEU A 1 107 ? -4.610 0.978 6.944 1.00 95.00 107 LEU A N 1
ATOM 875 C CA . LEU A 1 107 ? -3.856 -0.098 7.596 1.00 95.00 107 LEU A CA 1
ATOM 876 C C . LEU A 1 107 ? -4.267 -1.483 7.076 1.00 95.00 107 LEU A C 1
ATOM 878 O O . LEU A 1 107 ? -3.409 -2.335 6.825 1.00 95.00 107 LEU A O 1
ATOM 882 N N . ARG A 1 108 ? -5.570 -1.728 6.882 1.00 94.19 108 ARG A N 1
ATOM 883 C CA . ARG A 1 108 ? -6.072 -2.987 6.299 1.00 94.19 108 ARG A CA 1
ATOM 884 C C . ARG A 1 108 ? -5.614 -3.157 4.855 1.00 94.19 108 ARG A C 1
ATOM 886 O O . ARG A 1 108 ? -5.117 -4.225 4.498 1.00 94.19 108 ARG A O 1
ATOM 893 N N . PHE A 1 109 ? -5.709 -2.099 4.057 1.00 95.38 109 PHE A N 1
ATOM 894 C CA . PHE A 1 109 ? -5.229 -2.072 2.682 1.00 95.38 109 PHE A CA 1
ATOM 895 C C . PHE A 1 109 ? -3.730 -2.389 2.608 1.00 95.38 109 P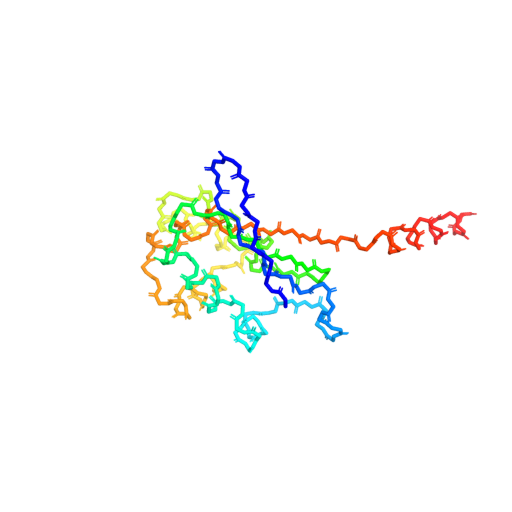HE A C 1
ATOM 897 O O . PHE A 1 109 ? -3.321 -3.283 1.864 1.00 95.38 109 PHE A O 1
ATOM 904 N N . ALA A 1 110 ? -2.911 -1.744 3.446 1.00 95.69 110 ALA A N 1
ATOM 905 C CA . ALA A 1 110 ? -1.470 -1.984 3.514 1.00 95.69 110 ALA A CA 1
ATOM 906 C C . ALA A 1 110 ? -1.119 -3.449 3.830 1.00 95.69 110 ALA A C 1
ATOM 908 O O . ALA A 1 110 ? -0.154 -3.987 3.290 1.00 95.69 110 ALA A O 1
ATOM 909 N N . LYS A 1 111 ? -1.916 -4.125 4.669 1.00 9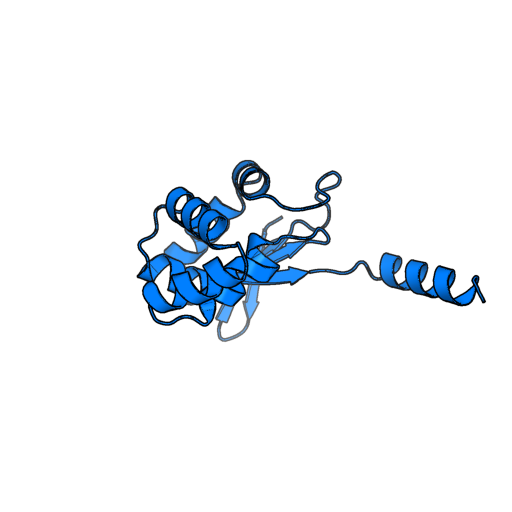3.88 111 LYS A N 1
ATOM 910 C CA . LYS A 1 111 ? -1.727 -5.548 5.004 1.00 93.88 111 LYS A CA 1
ATOM 911 C C . LYS A 1 111 ? -2.036 -6.487 3.836 1.00 93.88 111 LYS A C 1
ATOM 913 O O . LYS A 1 111 ? -1.430 -7.562 3.751 1.00 93.88 111 LYS A O 1
ATOM 918 N N . GLN A 1 112 ? -2.952 -6.104 2.949 1.00 93.00 112 GLN A N 1
ATOM 919 C CA . GLN A 1 112 ? -3.405 -6.937 1.830 1.00 93.00 112 GLN A CA 1
ATOM 920 C C . GLN A 1 112 ? -2.575 -6.770 0.566 1.00 93.00 112 GLN A C 1
ATOM 922 O O . GLN A 1 112 ? -2.395 -7.739 -0.175 1.00 93.00 112 GLN A O 1
ATOM 927 N N . VAL A 1 113 ? -2.042 -5.571 0.332 1.00 93.81 113 VAL A N 1
ATOM 928 C CA . VAL A 1 113 ? -1.180 -5.328 -0.820 1.00 93.81 113 VAL A CA 1
ATOM 929 C C . VAL A 1 113 ? 0.185 -5.976 -0.607 1.00 93.81 113 VAL A C 1
ATOM 931 O O . VAL A 1 113 ? 0.837 -5.814 0.423 1.00 93.81 113 VAL A O 1
ATOM 934 N N . LYS A 1 114 ? 0.631 -6.727 -1.609 1.00 90.94 114 LYS A N 1
ATOM 935 C CA . LYS A 1 114 ? 1.917 -7.413 -1.657 1.00 90.94 114 LYS A CA 1
ATOM 936 C C . LYS A 1 114 ? 2.709 -6.912 -2.850 1.00 90.94 114 LYS A C 1
ATOM 938 O O . LYS A 1 114 ? 2.204 -6.835 -3.969 1.00 90.94 114 LYS A O 1
ATOM 943 N N . PHE A 1 115 ? 3.976 -6.613 -2.609 1.00 91.00 115 PHE A N 1
ATOM 944 C CA . PHE A 1 115 ? 4.907 -6.226 -3.652 1.00 91.00 115 PHE A CA 1
ATOM 945 C C . PHE A 1 115 ? 5.722 -7.431 -4.106 1.00 91.00 115 PHE A C 1
ATOM 947 O O . PHE A 1 115 ? 6.274 -8.154 -3.278 1.00 91.00 115 PHE A O 1
ATOM 954 N N . LYS A 1 116 ? 5.807 -7.646 -5.419 1.00 86.50 116 LYS A N 1
ATOM 955 C CA . LYS A 1 116 ? 6.746 -8.600 -6.012 1.00 86.50 116 LYS A CA 1
ATOM 956 C C . LYS A 1 116 ? 7.647 -7.846 -6.975 1.00 86.50 116 LYS A C 1
ATOM 958 O O . LYS A 1 116 ? 7.250 -7.529 -8.097 1.00 86.50 116 LYS A O 1
ATOM 963 N N . HIS A 1 117 ? 8.858 -7.557 -6.514 1.00 80.44 117 HIS A N 1
ATOM 964 C CA . HIS A 1 117 ? 9.916 -7.073 -7.385 1.00 80.44 117 HIS A CA 1
ATOM 965 C C . HIS A 1 117 ? 10.402 -8.244 -8.236 1.00 80.44 117 HIS A C 1
ATOM 967 O O . HIS A 1 117 ? 10.845 -9.259 -7.699 1.00 80.44 117 HIS A O 1
ATOM 973 N N . VAL A 1 118 ? 10.238 -8.141 -9.552 1.00 74.38 118 VAL A N 1
ATOM 974 C CA . VAL A 1 118 ? 10.753 -9.153 -10.474 1.00 74.38 118 VAL A CA 1
ATOM 975 C C . VAL A 1 118 ? 12.121 -8.682 -10.911 1.00 74.38 118 VAL A C 1
ATOM 977 O O . VAL A 1 118 ? 12.227 -7.728 -11.672 1.00 74.38 118 VAL A O 1
ATOM 980 N N . ILE A 1 119 ? 13.165 -9.328 -10.410 1.00 63.53 119 ILE A N 1
ATOM 981 C CA . ILE A 1 119 ? 14.501 -9.128 -10.958 1.00 63.53 119 ILE A CA 1
ATOM 982 C C . ILE A 1 119 ? 14.524 -9.880 -12.285 1.00 63.53 119 ILE A C 1
ATOM 984 O O . ILE A 1 119 ? 14.167 -11.061 -12.325 1.00 63.53 119 ILE A O 1
ATOM 988 N N . ASP A 1 120 ? 14.875 -9.193 -13.369 1.00 59.34 120 ASP A N 1
ATOM 989 C CA . ASP A 1 120 ? 15.062 -9.868 -14.643 1.00 59.34 120 ASP A CA 1
ATOM 990 C C . ASP A 1 120 ? 16.165 -10.917 -14.472 1.00 59.34 120 ASP A C 1
ATOM 992 O O . ASP A 1 120 ? 17.274 -10.617 -14.022 1.00 59.34 120 ASP A O 1
ATOM 996 N N . THR A 1 121 ? 15.869 -12.173 -14.792 1.00 56.12 121 THR A N 1
ATOM 997 C CA . THR A 1 121 ? 16.884 -13.229 -14.780 1.00 56.12 121 THR A CA 1
ATOM 998 C C . THR A 1 121 ? 18.043 -12.903 -15.725 1.00 56.12 121 THR A C 1
ATOM 1000 O O . THR A 1 121 ? 19.161 -13.356 -15.476 1.00 56.12 121 THR A O 1
ATOM 1003 N N . GLU A 1 122 ? 17.812 -12.087 -16.762 1.00 57.97 122 GLU A N 1
ATOM 1004 C CA . GLU A 1 122 ? 18.884 -11.566 -17.618 1.00 57.97 122 GLU A CA 1
ATOM 1005 C C . GLU A 1 122 ? 19.761 -10.530 -16.897 1.00 57.97 122 GLU A C 1
ATOM 1007 O O . GLU A 1 122 ? 20.983 -10.608 -16.985 1.00 57.97 122 GLU A O 1
ATOM 1012 N N . GLU A 1 123 ? 19.187 -9.648 -16.076 1.00 53.44 123 GLU A N 1
ATOM 1013 C CA . GLU A 1 123 ? 19.943 -8.648 -15.305 1.00 53.44 123 GLU A CA 1
ATOM 1014 C C . GLU A 1 123 ? 20.830 -9.306 -14.228 1.00 53.44 123 GLU A C 1
ATOM 1016 O O . GLU A 1 123 ? 21.971 -8.895 -14.018 1.00 53.44 123 GLU A O 1
ATOM 1021 N N . ILE A 1 124 ? 20.371 -10.398 -13.598 1.00 54.22 124 ILE A N 1
ATOM 1022 C CA . ILE A 1 124 ? 21.211 -11.216 -12.696 1.00 54.22 124 ILE A CA 1
ATOM 1023 C C . ILE A 1 124 ? 22.369 -11.862 -13.462 1.00 54.22 124 ILE A C 1
ATOM 1025 O O . ILE A 1 124 ? 23.498 -11.897 -12.960 1.00 54.22 124 ILE A O 1
ATOM 1029 N N . LYS A 1 125 ? 22.110 -12.382 -14.666 1.00 54.38 125 LYS A N 1
ATOM 1030 C CA . LYS A 1 125 ? 23.141 -12.994 -15.510 1.00 54.38 125 LYS A CA 1
ATOM 1031 C C . LYS A 1 125 ? 24.201 -11.961 -15.898 1.00 54.38 125 LYS A C 1
ATOM 1033 O O . LYS A 1 125 ? 25.387 -12.235 -15.723 1.00 54.38 125 LYS A O 1
ATOM 1038 N N . ASP A 1 126 ? 23.789 -10.767 -16.308 1.00 58.75 126 ASP A N 1
ATOM 1039 C CA . ASP A 1 126 ? 24.695 -9.687 -16.704 1.00 58.75 126 ASP A CA 1
ATOM 1040 C C . ASP A 1 126 ? 25.510 -9.141 -15.523 1.00 58.75 126 ASP A C 1
ATOM 1042 O O . ASP A 1 126 ? 26.727 -8.975 -15.635 1.00 58.75 126 ASP A O 1
ATOM 1046 N N . LEU A 1 127 ? 24.891 -8.962 -14.349 1.00 54.69 127 LEU A N 1
ATOM 1047 C CA . LEU A 1 127 ? 25.595 -8.577 -13.117 1.00 54.69 127 LEU A CA 1
ATOM 1048 C C . LEU A 1 127 ? 26.615 -9.635 -12.667 1.00 54.69 127 LEU A C 1
ATOM 1050 O O . LEU A 1 127 ? 27.663 -9.294 -12.112 1.00 54.69 127 LEU A O 1
ATOM 1054 N N . THR A 1 128 ? 26.329 -10.916 -12.907 1.00 54.31 128 THR A N 1
ATOM 1055 C CA . THR A 1 128 ? 27.243 -12.022 -12.585 1.00 54.31 128 THR A CA 1
ATOM 1056 C C . THR A 1 128 ? 28.416 -12.068 -13.565 1.00 54.31 128 THR A C 1
ATOM 1058 O O . THR A 1 128 ? 29.561 -12.214 -13.142 1.00 54.31 128 THR A O 1
ATOM 1061 N N . VAL A 1 129 ? 28.163 -11.871 -14.863 1.00 61.50 129 VAL A N 1
ATOM 1062 C CA . VAL A 1 129 ? 29.207 -11.821 -15.899 1.00 61.50 129 VAL A CA 1
ATOM 1063 C C . VAL A 1 129 ? 30.136 -10.621 -15.690 1.00 61.50 129 VAL A C 1
ATOM 1065 O O . VAL A 1 129 ? 31.353 -10.797 -15.713 1.00 61.50 129 VAL A O 1
ATOM 1068 N N . GLN A 1 130 ? 29.602 -9.432 -15.391 1.00 57.03 130 GLN A N 1
ATOM 1069 C CA . GLN A 1 130 ? 30.422 -8.244 -15.119 1.00 57.03 130 GLN A CA 1
ATOM 1070 C C . GLN A 1 130 ? 31.311 -8.399 -13.878 1.00 57.03 130 GLN A C 1
ATOM 1072 O O . GLN A 1 130 ? 32.462 -7.968 -13.895 1.00 57.03 130 GLN A O 1
ATOM 1077 N N . LYS A 1 131 ? 30.817 -9.042 -12.810 1.00 55.22 131 LYS A N 1
ATOM 1078 C CA . LYS A 1 131 ? 31.621 -9.302 -11.602 1.00 55.22 131 LYS A CA 1
ATOM 1079 C C . LYS A 1 131 ? 32.699 -10.368 -11.803 1.00 55.22 131 LYS A C 1
ATOM 1081 O O . LYS A 1 131 ? 33.708 -10.324 -11.111 1.00 55.22 131 LYS A O 1
ATOM 1086 N N . LEU A 1 132 ? 32.500 -11.309 -12.727 1.00 54.06 132 LEU A N 1
ATOM 1087 C CA . LEU A 1 132 ? 33.471 -12.366 -13.036 1.00 54.06 132 LEU A CA 1
ATOM 1088 C C . LEU A 1 132 ? 34.516 -11.946 -14.079 1.00 54.06 132 LEU A C 1
ATOM 1090 O O . LEU A 1 132 ? 35.585 -12.540 -14.132 1.00 54.06 132 LEU A O 1
ATOM 1094 N N . GLN A 1 133 ? 34.225 -10.932 -14.897 1.00 56.25 133 GLN A N 1
ATOM 1095 C CA . GLN A 1 133 ? 35.152 -10.377 -15.894 1.00 56.25 133 GLN A CA 1
ATOM 1096 C C . GLN A 1 133 ? 35.960 -9.172 -15.376 1.00 56.25 133 GLN A C 1
ATOM 1098 O O . GLN A 1 133 ? 36.774 -8.620 -16.113 1.00 56.25 133 GLN A O 1
ATOM 1103 N N . GLY A 1 134 ? 35.736 -8.762 -14.123 1.00 53.94 134 GLY A N 1
ATOM 1104 C CA . GLY A 1 134 ? 36.413 -7.649 -13.452 1.00 53.94 134 GLY A CA 1
ATOM 1105 C C . GLY A 1 134 ? 37.211 -8.062 -12.210 1.00 53.94 134 GLY A C 1
ATOM 1106 O O . GLY A 1 134 ? 37.134 -7.361 -11.201 1.00 53.94 134 GLY A O 1
ATOM 1107 N N . ALA A 1 135 ? 37.940 -9.182 -12.277 1.00 42.00 135 ALA A N 1
ATOM 1108 C CA . ALA A 1 135 ? 38.962 -9.598 -11.311 1.00 42.00 135 ALA A CA 1
ATOM 1109 C C . ALA A 1 135 ? 40.218 -10.081 -12.047 1.00 42.00 135 ALA A C 1
ATOM 1111 O O . ALA A 1 135 ? 40.055 -10.833 -13.036 1.00 42.00 135 ALA A O 1
#

Nearest PDB structures (foldseek):
  6vm5-assembly1_A  TM=4.862E-01  e=1.489E-02  Faucicola osloensis
  2zwi-assembly1_A  TM=3.428E-01  e=6.166E+00  Photobacterium phosphoreum

Mean predicted aligned error: 8.38 Å

Foldseek 3Di:
DWDWDDDPPATEIEDDPACPPPPQEDDPVNCVVVCVLVVLLVCCVVPVRHAYEYEYQHHYCVQVPLLVQLLPDDDPVSSCVSCVVVVCVVVLVVSCVVSVDDSVSSNSSSNRYHYDNDHPPVNVVVVVVVVVVPD

Organism: NCBI:txid412755

Secondary structure (DSSP, 8-state):
-EEEEEETTEEEEEEE-TT-TT-SB--HHHHHHTTHHHHHHHHHHH-TTSEEEEEESSB-HIIIIIHHHHHT-SSHHHHHHHHHHTT-HHHHHHHHHHHT--HHHHHHHHHHEEEEE---HHHHHHHHHHHHS--

Radius of gyration: 16.57 Å; Cα contacts (8 Å, |Δi|>4): 174; chains: 1; bounding box: 54×36×37 Å

Solvent-accessible surface area (backbone atoms only — not comparable to full-atom values): 7586 Å² total; per-residue (Å²): 103,76,50,79,48,83,51,102,85,53,49,35,43,36,47,48,45,73,72,55,87,84,55,72,56,53,46,74,66,54,35,52,76,70,40,50,56,57,52,54,50,50,47,47,73,76,38,75,83,37,41,37,34,46,32,24,58,44,51,34,57,56,56,69,45,46,29,54,60,39,34,75,41,89,46,71,68,55,30,48,55,58,24,51,77,69,74,34,45,66,62,48,51,54,49,32,62,76,68,69,45,55,73,68,53,43,39,53,50,27,59,36,52,40,60,42,78,44,77,54,71,64,56,54,51,51,56,51,51,55,61,67,72,69,118